Protein AF-A0A383EU59-F1 (afdb_monomer_lite)

Organism: NCBI:txid408172

pLDDT: mean 93.43, std 5.54, range [59.0, 97.56]

Sequence (79 aa):
MASINITPKFNKKNLLEIILQNNSSDNFINIKICFNLVYSIKSLEGASISKQIGRYYELILDPDYLQSNKTKTIILQLQ

Structure (mmCIF, N/CA/C/O backbone):
data_AF-A0A383EU59-F1
#
_entry.id   AF-A0A383EU59-F1
#
loop_
_atom_site.group_PDB
_atom_site.id
_atom_site.type_symbol
_atom_site.label_atom_id
_atom_site.label_alt_id
_atom_site.label_comp_id
_atom_site.label_asym_id
_atom_site.label_entity_id
_atom_site.label_seq_id
_atom_site.pdbx_PDB_ins_code
_atom_site.Cartn_x
_atom_site.Cartn_y
_atom_site.Cartn_z
_atom_site.occupancy
_atom_site.B_iso_or_equiv
_atom_site.auth_seq_id
_atom_site.auth_comp_id
_atom_site.auth_asym_id
_atom_site.auth_atom_id
_atom_site.pdbx_PDB_model_num
ATOM 1 N N . MET A 1 1 ? 6.648 -10.820 -19.836 1.00 59.00 1 MET A N 1
ATOM 2 C CA . MET A 1 1 ? 5.279 -10.500 -19.379 1.00 59.00 1 MET A CA 1
ATOM 3 C C . MET A 1 1 ? 5.434 -9.526 -18.229 1.00 59.00 1 MET A C 1
ATOM 5 O O . MET A 1 1 ? 6.125 -9.867 -17.278 1.00 59.00 1 MET A O 1
ATOM 9 N N . ALA A 1 2 ? 4.946 -8.293 -18.361 1.00 66.69 2 ALA A N 1
ATOM 10 C CA . ALA A 1 2 ? 5.139 -7.289 -17.322 1.00 66.69 2 ALA A CA 1
ATOM 11 C C . ALA A 1 2 ? 4.196 -7.607 -16.151 1.00 66.69 2 ALA A C 1
ATOM 13 O O . ALA A 1 2 ? 2.983 -7.646 -16.340 1.00 66.69 2 ALA A O 1
ATOM 14 N N . SER A 1 3 ? 4.739 -7.909 -14.971 1.00 85.38 3 SER A N 1
ATOM 15 C CA . SER A 1 3 ? 3.940 -8.280 -13.800 1.00 85.38 3 SER A CA 1
ATOM 16 C C . SER A 1 3 ? 4.423 -7.536 -12.563 1.00 85.38 3 SER A C 1
ATOM 18 O O . SER A 1 3 ? 5.588 -7.656 -12.172 1.00 85.38 3 SER A O 1
ATOM 20 N N . ILE A 1 4 ? 3.504 -6.807 -11.936 1.00 91.56 4 ILE A N 1
ATOM 21 C CA . ILE A 1 4 ? 3.666 -6.302 -10.576 1.00 91.56 4 ILE A CA 1
ATOM 22 C C . ILE A 1 4 ? 2.972 -7.297 -9.651 1.00 91.56 4 ILE A C 1
ATOM 24 O O . ILE A 1 4 ? 1.771 -7.528 -9.780 1.00 91.56 4 ILE A O 1
ATOM 28 N N . ASN A 1 5 ? 3.717 -7.871 -8.714 1.00 93.88 5 ASN A N 1
ATOM 29 C CA . ASN A 1 5 ? 3.141 -8.664 -7.638 1.00 93.88 5 ASN A CA 1
ATOM 30 C C . ASN A 1 5 ? 2.735 -7.732 -6.498 1.00 93.88 5 ASN A C 1
ATOM 32 O O . ASN A 1 5 ? 3.523 -6.882 -6.084 1.00 93.88 5 ASN A O 1
ATOM 36 N N . ILE A 1 6 ? 1.516 -7.905 -5.992 1.00 94.00 6 ILE A N 1
ATOM 37 C CA . ILE A 1 6 ? 0.969 -7.114 -4.889 1.00 94.00 6 ILE A CA 1
ATOM 38 C C . ILE A 1 6 ? 0.684 -8.053 -3.723 1.00 94.00 6 ILE A C 1
ATOM 40 O O . ILE A 1 6 ? -0.142 -8.956 -3.844 1.00 94.00 6 ILE A O 1
ATOM 44 N N . THR A 1 7 ? 1.344 -7.824 -2.592 1.00 95.81 7 THR A N 1
ATOM 45 C CA . THR A 1 7 ? 1.192 -8.645 -1.388 1.00 95.81 7 THR A CA 1
ATOM 46 C C . THR A 1 7 ? 0.746 -7.771 -0.220 1.00 95.81 7 THR A C 1
ATOM 48 O O . THR A 1 7 ? 1.555 -6.997 0.300 1.00 95.81 7 THR A O 1
ATOM 51 N N . PRO 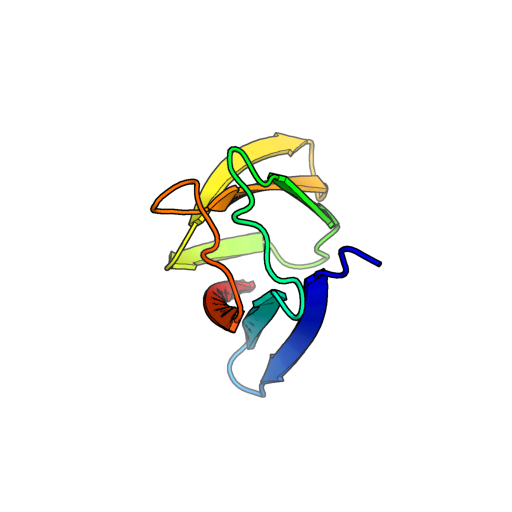A 1 8 ? -0.521 -7.873 0.218 1.00 94.31 8 PRO A N 1
ATOM 52 C CA . PRO A 1 8 ? -0.979 -7.231 1.439 1.00 94.31 8 PRO A CA 1
ATOM 53 C C . PRO A 1 8 ? -0.604 -8.074 2.665 1.00 94.31 8 PRO A C 1
ATOM 55 O O . PRO A 1 8 ? -0.716 -9.301 2.657 1.00 94.31 8 PRO A O 1
ATOM 58 N N . LYS A 1 9 ? -0.208 -7.418 3.753 1.00 95.19 9 LYS A N 1
ATOM 59 C CA . LYS A 1 9 ? 0.090 -8.050 5.037 1.00 95.19 9 LYS A CA 1
ATOM 60 C C . LYS A 1 9 ? -0.492 -7.217 6.166 1.00 95.19 9 LYS A C 1
ATOM 62 O O . LYS A 1 9 ? -0.113 -6.069 6.369 1.00 95.19 9 LYS A O 1
ATOM 67 N N . PHE A 1 10 ? -1.399 -7.824 6.919 1.00 93.56 10 PHE A N 1
ATOM 68 C CA . PHE A 1 10 ? -1.976 -7.214 8.108 1.00 93.56 10 PHE A CA 1
ATOM 69 C C . PHE A 1 10 ? -1.255 -7.707 9.359 1.00 93.56 10 PHE A C 1
ATOM 71 O O . PHE A 1 10 ? -0.925 -8.891 9.456 1.00 93.56 10 PHE A O 1
ATOM 78 N N . ASN A 1 11 ? -1.023 -6.826 10.329 1.00 89.94 11 ASN A N 1
ATOM 79 C CA . ASN A 1 11 ? -0.420 -7.213 11.601 1.00 89.94 11 ASN A CA 1
ATOM 80 C C . ASN A 1 11 ? -1.328 -6.916 12.805 1.00 89.94 11 ASN A C 1
ATOM 82 O O . ASN A 1 11 ? -2.346 -6.236 12.709 1.00 89.94 11 ASN A O 1
ATOM 86 N N . LYS A 1 12 ? -0.936 -7.428 13.979 1.00 87.38 12 LYS A N 1
ATOM 87 C CA . LYS A 1 12 ? -1.704 -7.295 15.232 1.00 87.38 12 LYS A CA 1
ATOM 88 C C . LYS A 1 12 ? -1.784 -5.859 15.782 1.00 87.38 12 LYS A C 1
ATOM 90 O O . LYS A 1 12 ? -2.444 -5.648 16.790 1.00 87.38 12 LYS A O 1
ATOM 95 N N . LYS A 1 13 ? -1.101 -4.888 15.167 1.00 90.75 13 LYS A N 1
ATOM 96 C CA . LYS A 1 13 ? -1.079 -3.468 15.566 1.00 90.75 13 LYS A CA 1
ATOM 97 C C . LYS A 1 13 ? -1.949 -2.589 14.653 1.00 90.75 13 LYS A C 1
ATOM 99 O O . LYS A 1 13 ? -1.779 -1.373 14.641 1.00 90.75 13 LYS A O 1
ATOM 104 N N . ASN A 1 14 ? -2.858 -3.195 13.885 1.00 93.25 14 ASN A N 1
ATOM 105 C CA . ASN A 1 14 ? -3.681 -2.521 12.876 1.00 93.25 14 ASN A CA 1
ATOM 106 C C . ASN A 1 14 ? -2.856 -1.800 11.800 1.00 93.25 14 ASN A C 1
ATOM 108 O O . ASN A 1 14 ? -3.284 -0.778 11.271 1.00 93.25 14 ASN A O 1
ATOM 112 N N . LEU A 1 15 ? -1.672 -2.324 11.479 1.00 96.00 15 LEU A N 1
ATOM 113 C CA . LEU A 1 15 ? -0.916 -1.871 10.318 1.00 96.00 15 LEU A CA 1
ATOM 114 C C . LEU A 1 15 ? -1.206 -2.796 9.140 1.00 96.00 15 LEU A C 1
ATOM 116 O O . LEU A 1 15 ? -1.131 -4.024 9.266 1.00 96.00 15 LEU A O 1
ATOM 120 N N . LEU A 1 16 ? -1.499 -2.186 7.998 1.00 96.44 16 LEU A N 1
ATOM 121 C CA . LEU A 1 16 ? -1.541 -2.836 6.700 1.00 96.44 16 LEU A CA 1
ATOM 122 C C . LEU A 1 16 ? -0.292 -2.432 5.915 1.00 96.44 16 LEU A C 1
ATOM 124 O O . LEU A 1 16 ? -0.106 -1.264 5.589 1.00 96.44 16 LEU A O 1
ATOM 128 N N . GLU A 1 17 ? 0.545 -3.408 5.596 1.00 96.75 17 GLU A N 1
ATOM 129 C CA . GLU A 1 17 ? 1.666 -3.262 4.672 1.00 96.75 17 GLU A CA 1
ATOM 130 C C . GLU A 1 17 ? 1.215 -3.750 3.287 1.00 96.75 17 GLU A C 1
ATOM 132 O O . GLU A 1 17 ? 0.717 -4.869 3.159 1.00 96.75 17 GLU A O 1
ATOM 137 N N . ILE A 1 18 ? 1.374 -2.936 2.245 1.00 96.38 18 ILE A N 1
ATOM 138 C CA . ILE A 1 18 ? 1.141 -3.332 0.850 1.00 96.38 18 ILE A CA 1
ATOM 139 C C . ILE A 1 18 ? 2.489 -3.321 0.139 1.00 96.38 18 ILE A C 1
ATOM 141 O O . ILE A 1 18 ? 3.093 -2.267 -0.054 1.00 96.38 18 ILE A O 1
ATOM 145 N N . ILE A 1 19 ? 2.962 -4.504 -0.239 1.00 96.25 19 ILE A N 1
ATOM 146 C CA . ILE A 1 19 ? 4.245 -4.692 -0.913 1.00 96.25 19 ILE A CA 1
ATOM 147 C C . ILE A 1 19 ? 3.988 -4.832 -2.410 1.00 96.25 19 ILE A C 1
ATOM 149 O O . ILE A 1 19 ? 3.221 -5.693 -2.833 1.00 96.25 19 ILE A O 1
ATOM 153 N N . LEU A 1 20 ? 4.647 -3.997 -3.203 1.00 95.56 20 LEU A N 1
ATOM 154 C CA . LEU A 1 20 ? 4.603 -3.995 -4.659 1.00 95.56 20 LEU A CA 1
ATOM 155 C C . LEU A 1 20 ? 5.965 -4.424 -5.169 1.00 95.56 20 LEU A C 1
ATOM 157 O O . LEU A 1 20 ? 6.955 -3.742 -4.917 1.00 95.56 20 LEU A O 1
ATOM 161 N N . GLN A 1 21 ? 6.022 -5.525 -5.898 1.00 95.69 21 GLN A N 1
ATOM 162 C CA . GLN A 1 21 ? 7.254 -6.024 -6.487 1.00 95.69 21 GLN A CA 1
ATOM 163 C C . GLN A 1 21 ? 7.123 -6.015 -8.003 1.00 95.69 21 GLN A C 1
ATOM 165 O O . GLN A 1 21 ? 6.297 -6.729 -8.569 1.00 95.69 21 GLN A O 1
ATOM 170 N N . ASN A 1 22 ? 7.945 -5.211 -8.666 1.00 95.12 22 ASN A N 1
ATOM 171 C CA . ASN A 1 22 ? 8.049 -5.227 -10.114 1.00 95.12 22 ASN A CA 1
ATOM 172 C C . ASN A 1 22 ? 9.015 -6.336 -10.533 1.00 95.12 22 ASN A C 1
ATOM 174 O O . ASN A 1 22 ? 10.215 -6.199 -10.336 1.00 95.12 22 ASN A O 1
ATOM 178 N N . ASN A 1 23 ? 8.492 -7.410 -11.123 1.00 93.94 23 ASN A N 1
ATOM 179 C CA . ASN A 1 23 ? 9.296 -8.525 -11.642 1.00 93.94 23 ASN A C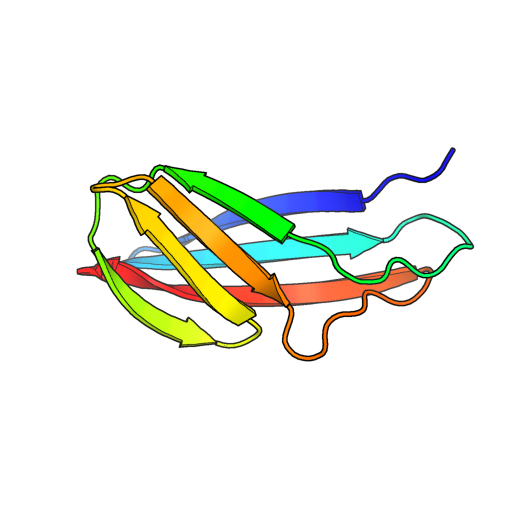A 1
ATOM 180 C C . ASN A 1 23 ? 9.551 -8.421 -13.151 1.00 93.94 23 ASN A C 1
ATOM 182 O O . ASN A 1 23 ? 9.958 -9.389 -13.790 1.00 93.94 23 ASN A O 1
ATOM 186 N N . SER A 1 24 ? 9.239 -7.271 -13.745 1.00 92.62 24 SER A N 1
ATOM 187 C CA . SER A 1 24 ? 9.479 -7.004 -15.155 1.00 92.62 24 SER A CA 1
ATOM 188 C C . SER A 1 24 ? 10.799 -6.268 -15.363 1.00 92.62 24 SER A C 1
ATOM 190 O O . SER A 1 24 ? 11.357 -5.678 -14.437 1.00 92.62 24 SER A O 1
ATOM 192 N N . SER A 1 25 ? 11.273 -6.287 -16.607 1.00 91.56 25 SER A N 1
ATOM 193 C CA . SER A 1 25 ? 12.406 -5.482 -17.062 1.00 91.56 25 SER A CA 1
ATOM 194 C C . SER A 1 25 ? 12.079 -3.992 -17.167 1.00 91.56 25 SER A C 1
ATOM 196 O O . SER A 1 25 ? 13.010 -3.189 -17.208 1.00 91.56 25 SER A O 1
ATOM 198 N N . ASP A 1 26 ? 10.797 -3.625 -17.174 1.00 92.56 26 ASP A N 1
ATOM 199 C CA . ASP A 1 26 ? 10.329 -2.274 -17.466 1.00 92.56 26 ASP A CA 1
ATOM 200 C C . ASP A 1 26 ? 10.071 -1.484 -16.182 1.00 92.56 26 ASP A C 1
ATOM 202 O O . ASP A 1 26 ? 9.760 -2.041 -15.128 1.00 92.56 26 ASP A O 1
ATOM 206 N N . ASN A 1 27 ? 10.184 -0.161 -16.265 1.00 92.38 27 ASN A N 1
ATOM 207 C CA . ASN A 1 27 ? 9.751 0.725 -15.190 1.00 92.38 27 ASN A CA 1
ATOM 208 C C . ASN A 1 27 ? 8.254 0.999 -15.328 1.00 92.38 27 ASN A C 1
ATOM 210 O O . ASN A 1 27 ? 7.762 1.239 -16.429 1.00 92.38 27 ASN A O 1
ATOM 214 N N . PHE A 1 28 ? 7.551 1.058 -14.203 1.00 92.81 28 PHE A N 1
ATOM 215 C CA . PHE A 1 28 ? 6.172 1.529 -14.164 1.00 92.81 28 PHE A CA 1
ATOM 216 C C . PHE A 1 28 ? 6.119 2.927 -13.566 1.00 92.81 28 PHE A C 1
ATOM 218 O O . PHE A 1 28 ? 6.755 3.192 -12.548 1.00 92.81 28 PHE A O 1
ATOM 225 N N . ILE A 1 29 ? 5.345 3.808 -14.186 1.00 92.88 29 ILE A N 1
ATOM 226 C CA . ILE A 1 29 ? 5.106 5.180 -13.733 1.00 92.88 29 ILE A CA 1
ATOM 227 C C . ILE A 1 29 ? 3.606 5.392 -13.539 1.00 92.88 29 ILE A C 1
ATOM 229 O O . 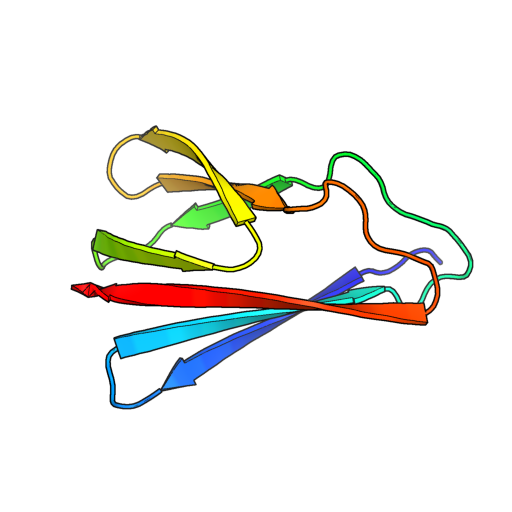ILE A 1 29 ? 2.803 4.679 -14.143 1.00 92.88 29 ILE A O 1
ATOM 233 N N . ASN A 1 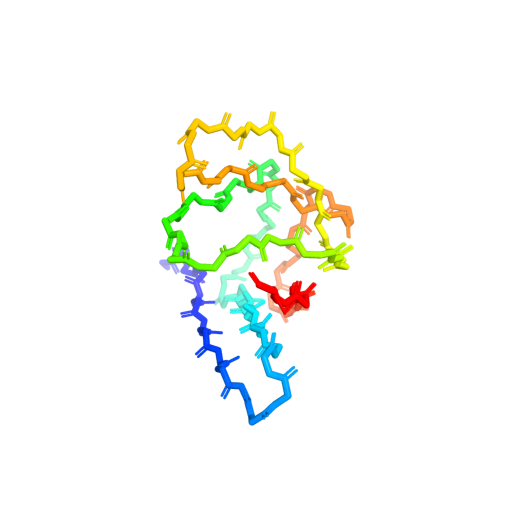30 ? 3.229 6.372 -12.719 1.00 90.38 30 ASN A N 1
ATOM 234 C CA . ASN A 1 30 ? 1.836 6.731 -12.447 1.00 90.38 30 ASN A CA 1
ATOM 235 C C . ASN A 1 30 ? 0.987 5.552 -11.934 1.00 90.38 30 ASN A C 1
ATOM 237 O O . ASN A 1 30 ? -0.195 5.431 -12.268 1.00 90.38 30 ASN A O 1
ATOM 241 N N . ILE A 1 31 ? 1.582 4.663 -11.129 1.00 90.75 31 ILE A N 1
ATOM 242 C CA . ILE A 1 31 ? 0.846 3.539 -10.542 1.00 90.75 31 ILE A CA 1
ATOM 243 C C . ILE A 1 31 ? -0.170 4.074 -9.534 1.00 90.75 31 ILE A C 1
ATOM 245 O O . ILE A 1 31 ? 0.183 4.768 -8.578 1.00 90.75 31 ILE A O 1
ATOM 249 N N . LYS A 1 32 ? -1.422 3.659 -9.729 1.00 93.19 32 LYS A N 1
ATOM 250 C CA . LYS A 1 32 ? -2.520 3.868 -8.791 1.00 93.19 32 LYS A CA 1
ATOM 251 C C . LYS A 1 32 ? -2.930 2.552 -8.155 1.00 93.19 32 LYS A C 1
ATOM 253 O O . LYS A 1 32 ? -3.068 1.544 -8.846 1.00 93.19 32 LYS A O 1
ATOM 258 N N . ILE A 1 33 ? -3.144 2.571 -6.845 1.00 94.12 33 ILE A N 1
ATOM 259 C CA . ILE A 1 33 ? -3.600 1.407 -6.083 1.00 94.12 33 ILE A CA 1
ATOM 260 C C . ILE A 1 33 ? -4.966 1.726 -5.514 1.00 94.12 33 ILE A C 1
ATOM 262 O O . ILE A 1 33 ? -5.121 2.656 -4.725 1.00 94.12 33 ILE A O 1
ATOM 266 N N . CYS A 1 34 ? -5.949 0.935 -5.924 1.00 94.94 34 CYS A N 1
ATOM 267 C CA . CYS A 1 34 ? -7.349 1.157 -5.606 1.00 94.94 34 CYS A CA 1
ATOM 268 C C . CYS A 1 34 ? -7.882 -0.013 -4.788 1.00 94.94 34 CYS A C 1
ATOM 270 O O . CYS A 1 34 ? -7.777 -1.163 -5.214 1.00 94.94 34 CYS A O 1
ATOM 272 N N . PHE A 1 35 ? -8.447 0.266 -3.618 1.00 95.19 35 PHE A N 1
ATOM 273 C CA . PHE A 1 35 ? -8.969 -0.772 -2.733 1.00 95.19 35 PHE A CA 1
ATOM 274 C C . PHE A 1 35 ? -10.003 -0.221 -1.756 1.00 95.19 35 PHE A C 1
ATOM 276 O O . PHE A 1 35 ? -10.094 0.981 -1.515 1.00 95.19 35 PHE A O 1
ATOM 283 N N . ASN A 1 36 ? -10.779 -1.135 -1.176 1.00 95.12 36 ASN A N 1
ATOM 284 C CA . ASN A 1 36 ? -11.717 -0.825 -0.109 1.00 95.12 36 ASN A CA 1
ATOM 285 C C . ASN A 1 36 ? -11.127 -1.225 1.244 1.00 95.12 36 ASN A C 1
ATOM 287 O O . ASN A 1 36 ? -10.569 -2.315 1.376 1.00 95.12 36 ASN A O 1
ATOM 291 N N . LEU A 1 37 ? -11.314 -0.383 2.259 1.00 92.94 37 LEU A N 1
ATOM 292 C CA . LEU A 1 37 ? -10.979 -0.698 3.647 1.00 92.94 37 LEU A CA 1
ATOM 293 C C . LEU A 1 37 ? -12.209 -0.626 4.540 1.00 92.94 37 LEU A C 1
ATOM 295 O O . LEU A 1 37 ? -13.038 0.272 4.427 1.00 92.94 37 LEU A O 1
ATOM 299 N N . VAL A 1 38 ? -12.310 -1.569 5.474 1.00 92.12 38 VAL A N 1
ATOM 300 C CA . VAL A 1 38 ? -13.307 -1.495 6.552 1.00 92.12 38 VAL A CA 1
ATOM 301 C C . VAL A 1 38 ? -12.913 -0.429 7.580 1.00 92.12 38 VAL A C 1
ATOM 303 O O . VAL A 1 38 ? -13.785 0.292 8.062 1.00 92.12 38 VAL A O 1
ATOM 306 N N . TYR A 1 39 ? -11.617 -0.324 7.879 1.00 91.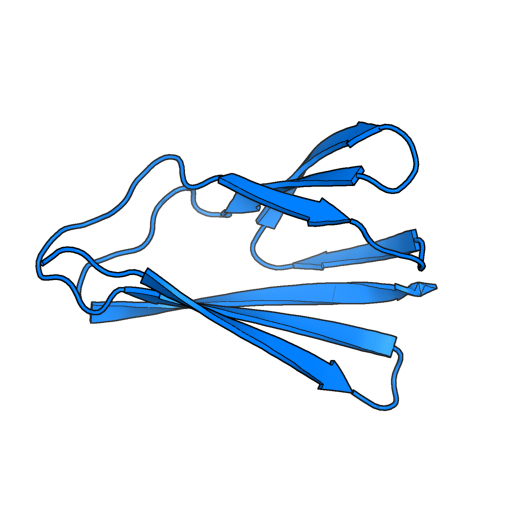69 39 TYR A N 1
ATOM 307 C CA . TYR A 1 39 ? -11.040 0.637 8.820 1.00 91.69 39 TYR A CA 1
ATOM 308 C C . TYR A 1 39 ? -10.686 1.961 8.142 1.00 91.69 39 TYR A C 1
ATOM 310 O O . TYR A 1 39 ? -10.396 1.990 6.945 1.00 91.69 39 TYR A O 1
ATOM 318 N N . SER A 1 40 ? -10.646 3.043 8.919 1.00 92.06 40 SER A N 1
ATOM 319 C CA . SER A 1 40 ? -10.155 4.327 8.415 1.00 92.06 40 SER A CA 1
ATOM 320 C C . SER A 1 40 ? -8.628 4.369 8.466 1.00 92.06 40 SER A C 1
ATOM 322 O O . SER A 1 40 ? -8.007 3.760 9.336 1.00 92.06 40 SER A O 1
ATOM 324 N N . ILE A 1 41 ? -8.006 5.114 7.553 1.00 95.31 41 ILE A N 1
ATOM 325 C CA . ILE A 1 41 ? -6.554 5.336 7.558 1.00 95.31 41 ILE A CA 1
ATOM 326 C C . ILE A 1 41 ? -6.235 6.459 8.553 1.00 95.31 41 ILE A C 1
ATOM 328 O O . ILE A 1 41 ? -6.726 7.576 8.412 1.00 95.31 41 ILE A O 1
ATOM 332 N N . LYS A 1 42 ? -5.413 6.163 9.560 1.00 95.75 42 LYS A N 1
ATOM 333 C CA . LYS A 1 42 ? -4.879 7.135 10.524 1.00 95.75 42 LYS A CA 1
ATOM 334 C C . LYS A 1 42 ? -3.611 7.811 10.002 1.00 95.75 42 LYS A C 1
ATOM 336 O O . LYS A 1 42 ? -3.464 9.020 10.139 1.00 95.75 42 LYS A O 1
ATOM 341 N N . SER A 1 43 ? -2.699 7.032 9.427 1.00 96.38 43 SER A N 1
ATOM 342 C CA . SER A 1 43 ? -1.489 7.532 8.768 1.00 96.38 43 SER A CA 1
ATOM 343 C C . SER A 1 43 ? -1.104 6.626 7.602 1.00 96.38 43 SER A C 1
ATOM 345 O O . SER A 1 43 ? -1.443 5.440 7.590 1.00 96.38 43 SER A O 1
ATOM 347 N N . LEU A 1 44 ? -0.418 7.203 6.618 1.00 97.06 44 LEU A N 1
ATOM 348 C CA . LEU A 1 44 ? 0.000 6.555 5.380 1.00 97.06 44 LEU A CA 1
ATOM 349 C C . LEU A 1 44 ? 1.456 6.934 5.084 1.00 97.06 44 LEU A C 1
ATOM 351 O O . LEU A 1 44 ? 1.806 8.110 5.148 1.00 97.06 44 LEU A O 1
ATOM 355 N N . GLU A 1 45 ? 2.277 5.944 4.745 1.00 97.31 45 GLU A N 1
ATOM 356 C CA . GLU A 1 45 ? 3.676 6.111 4.344 1.00 97.31 45 GLU A CA 1
ATOM 357 C C . GLU A 1 45 ? 3.945 5.398 3.011 1.00 97.31 45 GLU A C 1
ATOM 359 O O . GLU A 1 45 ? 3.420 4.312 2.757 1.00 97.31 45 GLU A O 1
ATOM 364 N N . GLY A 1 46 ? 4.787 5.996 2.160 1.00 95.25 46 GLY A N 1
ATOM 365 C CA . GLY A 1 46 ? 5.176 5.444 0.852 1.00 95.25 46 GLY A CA 1
ATOM 366 C C . GLY A 1 46 ? 4.169 5.678 -0.284 1.00 95.25 46 GLY A C 1
ATOM 367 O O . GLY A 1 46 ? 4.419 5.260 -1.422 1.00 95.25 46 GLY A O 1
ATOM 368 N N . ALA A 1 47 ? 3.052 6.344 0.011 1.00 96.69 47 ALA A N 1
ATOM 369 C CA . ALA A 1 47 ? 2.027 6.753 -0.940 1.00 96.69 47 ALA A CA 1
ATOM 370 C C . ALA A 1 47 ? 1.209 7.938 -0.396 1.00 96.69 47 ALA A C 1
ATOM 372 O O . ALA A 1 47 ? 1.230 8.222 0.801 1.00 96.69 47 ALA A O 1
ATOM 373 N N . SER A 1 48 ? 0.420 8.551 -1.274 1.00 96.12 48 SER A N 1
ATOM 374 C CA . SER A 1 48 ? -0.514 9.634 -0.978 1.00 96.12 48 SER A CA 1
ATOM 375 C C . SER A 1 48 ? -1.931 9.259 -1.411 1.00 96.12 48 SER A C 1
ATOM 377 O O . SER A 1 48 ? -2.127 8.589 -2.427 1.00 96.12 48 SER A O 1
ATOM 379 N N . ILE A 1 49 ? -2.944 9.694 -0.653 1.00 96.50 49 ILE A N 1
ATOM 380 C CA . ILE A 1 49 ? -4.354 9.479 -1.010 1.00 96.50 49 ILE A CA 1
ATOM 381 C C . ILE A 1 49 ? -4.723 10.450 -2.134 1.00 96.50 49 ILE A C 1
ATOM 383 O O . ILE A 1 49 ? -4.769 11.658 -1.923 1.00 96.50 49 ILE A O 1
ATOM 387 N N . SER A 1 50 ? -5.024 9.924 -3.320 1.00 96.69 50 SER A N 1
ATOM 388 C CA . SER A 1 50 ? -5.513 10.720 -4.450 1.00 96.69 50 SER A CA 1
ATOM 389 C C . SER A 1 50 ? -7.024 10.916 -4.401 1.00 96.69 50 SER A C 1
ATOM 391 O O . SER A 1 50 ? -7.525 11.988 -4.743 1.00 96.69 50 SER A O 1
ATOM 393 N N . LYS A 1 51 ? -7.766 9.892 -3.962 1.00 96.75 51 LYS A N 1
ATOM 394 C CA . LYS A 1 51 ? -9.225 9.943 -3.858 1.00 96.75 51 LYS A CA 1
ATOM 395 C C . LYS A 1 51 ? -9.722 9.062 -2.721 1.00 96.75 51 LYS A C 1
ATOM 397 O O . LYS A 1 51 ? -9.226 7.955 -2.528 1.00 96.75 51 LYS A O 1
ATOM 402 N N . GLN A 1 52 ? -10.754 9.526 -2.024 1.00 95.81 52 GLN A N 1
ATOM 403 C CA . GLN A 1 52 ? -11.503 8.731 -1.057 1.00 95.81 52 GLN A CA 1
ATOM 404 C C . GLN A 1 52 ? -13.003 8.928 -1.286 1.00 95.81 52 GLN A C 1
ATOM 406 O O . GLN A 1 52 ? -13.492 10.056 -1.271 1.00 95.81 52 GLN A O 1
ATOM 411 N N . ILE A 1 53 ? -13.741 7.835 -1.491 1.00 95.38 53 ILE A N 1
ATOM 412 C CA . ILE A 1 53 ? -15.210 7.842 -1.541 1.00 95.38 53 ILE A CA 1
ATOM 413 C C . ILE A 1 53 ? -15.713 6.806 -0.539 1.00 95.38 53 ILE A C 1
ATOM 415 O O . ILE A 1 53 ? -15.690 5.602 -0.796 1.00 95.38 53 ILE A O 1
ATOM 419 N N . GLY A 1 54 ? -16.154 7.271 0.629 1.00 93.50 54 GLY A N 1
ATOM 420 C CA . GLY A 1 54 ? -16.524 6.387 1.731 1.00 93.50 54 GLY A CA 1
ATOM 421 C C . GLY A 1 54 ? -15.348 5.497 2.143 1.00 93.50 54 GLY A C 1
ATOM 422 O O . GLY A 1 54 ? -14.338 5.993 2.640 1.00 93.50 54 GLY A O 1
ATOM 423 N N . ARG A 1 55 ? -15.500 4.186 1.921 1.00 93.75 55 ARG A N 1
ATOM 424 C CA . ARG A 1 55 ? -14.501 3.144 2.220 1.00 93.75 55 ARG A CA 1
ATOM 425 C C . ARG A 1 55 ? -13.561 2.819 1.059 1.00 93.75 55 ARG A C 1
ATOM 427 O O . ARG A 1 55 ? -12.649 2.018 1.240 1.00 93.75 55 ARG A O 1
ATOM 434 N N . TYR A 1 56 ? -13.797 3.402 -0.113 1.00 96.88 56 TYR A N 1
ATOM 435 C CA . TYR A 1 56 ? -12.933 3.259 -1.278 1.00 96.88 56 TYR A CA 1
ATOM 436 C C . TYR A 1 56 ? -11.794 4.271 -1.217 1.00 96.88 56 TYR A C 1
ATOM 438 O O . TYR A 1 56 ? -12.043 5.468 -1.046 1.00 96.88 56 TYR A O 1
ATOM 446 N N . TYR A 1 57 ? -10.570 3.790 -1.418 1.00 96.81 57 TYR A N 1
ATOM 447 C CA . TYR A 1 57 ? -9.348 4.579 -1.453 1.00 96.81 57 TYR A CA 1
ATOM 448 C C . TYR A 1 57 ? -8.612 4.363 -2.774 1.00 96.81 57 TYR A C 1
ATOM 450 O O . TYR A 1 57 ? -8.459 3.236 -3.242 1.00 96.81 57 TYR A O 1
ATOM 458 N N . GLU A 1 58 ? -8.122 5.459 -3.341 1.00 97.31 58 GLU A N 1
ATOM 459 C CA . GLU A 1 58 ? -7.163 5.488 -4.441 1.00 97.31 58 GLU A CA 1
ATOM 460 C C . GLU A 1 58 ? -5.869 6.113 -3.926 1.00 97.31 58 GLU A C 1
ATOM 462 O O . GLU A 1 58 ? -5.869 7.261 -3.472 1.00 97.31 58 GLU A O 1
ATOM 467 N N . LEU A 1 59 ? -4.774 5.360 -3.998 1.00 96.62 59 LEU A N 1
ATOM 468 C CA . LEU A 1 59 ? -3.441 5.798 -3.605 1.00 96.62 59 LEU A CA 1
ATOM 469 C C . LEU A 1 59 ? -2.547 5.988 -4.830 1.00 96.62 59 LEU A C 1
ATOM 471 O O . LEU A 1 59 ? -2.606 5.194 -5.768 1.00 96.62 59 LEU A O 1
ATOM 475 N N . ILE A 1 60 ? -1.679 6.995 -4.778 1.00 95.94 60 ILE A N 1
ATOM 476 C CA . ILE A 1 60 ? -0.570 7.211 -5.715 1.00 95.94 60 ILE A CA 1
ATOM 477 C C . ILE A 1 60 ? 0.738 6.977 -4.960 1.00 95.94 60 ILE A C 1
ATOM 479 O O . ILE A 1 60 ? 0.862 7.373 -3.806 1.00 95.94 60 ILE A O 1
ATOM 483 N N . LEU A 1 61 ? 1.701 6.303 -5.587 1.00 94.62 61 LEU A N 1
ATOM 484 C CA . LEU A 1 61 ? 3.002 6.021 -4.975 1.00 94.62 61 LEU A CA 1
ATOM 485 C C . LEU A 1 61 ? 3.839 7.289 -4.774 1.00 94.62 61 LEU A C 1
ATOM 487 O O . LEU A 1 61 ? 3.856 8.146 -5.646 1.00 94.62 61 LEU A O 1
ATOM 491 N N . ASP A 1 62 ? 4.633 7.328 -3.698 1.00 92.44 62 ASP A N 1
ATOM 492 C CA . ASP A 1 62 ? 5.575 8.425 -3.426 1.00 92.44 62 ASP A CA 1
ATOM 493 C C . ASP A 1 62 ? 7.009 7.889 -3.332 1.00 92.44 62 ASP A C 1
ATOM 495 O O . ASP A 1 62 ? 7.317 7.134 -2.404 1.00 92.44 62 ASP A O 1
ATOM 499 N N . PRO A 1 63 ? 7.895 8.100 -4.324 1.00 88.88 63 PRO A N 1
ATOM 500 C CA . PRO A 1 63 ? 7.647 8.711 -5.637 1.00 88.88 63 PRO A CA 1
ATOM 501 C C . PRO A 1 63 ? 6.763 7.853 -6.570 1.00 88.88 63 PRO A C 1
ATOM 503 O O . PRO A 1 63 ? 6.624 6.645 -6.374 1.00 88.88 63 PRO A O 1
ATOM 506 N N . ASP A 1 64 ? 6.209 8.454 -7.618 1.00 89.81 64 ASP A N 1
ATOM 507 C CA . ASP A 1 64 ? 5.169 7.905 -8.511 1.00 89.81 64 ASP A CA 1
ATOM 508 C C . ASP A 1 64 ? 5.638 6.826 -9.504 1.00 89.81 64 ASP A C 1
ATOM 510 O O . ASP A 1 64 ? 4.936 6.492 -10.463 1.00 89.81 64 ASP A O 1
ATOM 514 N N . TYR A 1 65 ? 6.804 6.230 -9.262 1.00 90.69 65 TYR A N 1
ATOM 515 C CA . TYR A 1 65 ? 7.382 5.189 -10.098 1.00 90.69 65 TYR A CA 1
ATOM 516 C C . TYR A 1 65 ? 7.792 3.949 -9.296 1.00 90.69 65 TYR A C 1
ATOM 518 O O . TYR A 1 65 ? 8.157 4.007 -8.118 1.00 90.69 65 TYR A O 1
ATOM 526 N N . LEU A 1 66 ? 7.770 2.804 -9.976 1.00 94.12 66 LEU A N 1
ATOM 527 C CA . LEU A 1 66 ? 8.288 1.525 -9.513 1.00 94.12 66 LEU A CA 1
ATOM 528 C C . LEU A 1 66 ? 9.290 1.002 -10.543 1.00 94.12 66 LEU A C 1
ATOM 530 O O . LEU A 1 66 ? 8.930 0.549 -11.631 1.00 94.12 66 LEU A O 1
ATOM 534 N N . GLN A 1 67 ? 10.566 1.092 -10.184 1.00 93.94 67 GLN A N 1
ATOM 535 C CA . GLN A 1 67 ? 11.667 0.656 -11.037 1.00 93.94 67 GLN A CA 1
ATOM 536 C C . GLN A 1 67 ? 11.626 -0.852 -11.308 1.00 93.94 67 GLN A C 1
ATOM 538 O O . GLN A 1 67 ? 11.131 -1.638 -10.498 1.00 93.94 67 GLN A O 1
ATOM 543 N N . SER A 1 68 ? 12.179 -1.234 -12.453 1.00 93.44 68 SER A N 1
ATOM 544 C CA . SER A 1 68 ? 12.454 -2.613 -12.854 1.00 93.44 68 SER A CA 1
ATOM 545 C C . SER A 1 68 ? 13.151 -3.396 -11.741 1.00 93.44 68 SER A C 1
ATOM 547 O O . SER A 1 68 ? 14.117 -2.910 -11.145 1.00 93.44 68 SER A O 1
ATOM 549 N N . ASN A 1 69 ? 12.661 -4.605 -11.449 1.00 92.94 69 ASN A N 1
ATOM 550 C CA . ASN A 1 69 ? 13.208 -5.495 -10.417 1.00 92.94 69 ASN A CA 1
ATOM 551 C C . ASN A 1 69 ? 13.326 -4.861 -9.016 1.00 92.94 69 ASN A C 1
ATOM 553 O O . ASN A 1 69 ? 14.165 -5.269 -8.207 1.00 92.94 69 ASN A O 1
ATOM 557 N N . LYS A 1 70 ? 12.511 -3.840 -8.716 1.00 95.31 70 LYS A N 1
ATOM 558 C CA . LYS A 1 70 ? 12.447 -3.201 -7.397 1.00 95.31 70 LYS A CA 1
ATOM 559 C C . LYS A 1 70 ? 11.149 -3.513 -6.674 1.00 95.31 70 LYS A C 1
ATOM 561 O O . LYS A 1 70 ? 10.107 -3.794 -7.268 1.00 95.31 70 LYS A O 1
ATOM 566 N N . THR A 1 71 ? 11.247 -3.390 -5.358 1.00 95.19 71 THR A N 1
ATOM 567 C CA . THR A 1 71 ? 10.134 -3.519 -4.431 1.00 95.19 71 THR A CA 1
ATOM 568 C C . THR A 1 71 ? 9.863 -2.178 -3.777 1.00 95.19 71 THR A C 1
ATOM 570 O O . THR A 1 71 ? 10.792 -1.438 -3.451 1.00 95.19 71 THR A O 1
ATOM 573 N N . LYS A 1 72 ? 8.588 -1.889 -3.553 1.00 95.31 72 LYS A N 1
ATOM 574 C CA . LYS A 1 72 ? 8.129 -0.739 -2.792 1.00 95.31 72 LYS A CA 1
ATOM 575 C C . LYS A 1 72 ? 7.101 -1.175 -1.765 1.00 95.31 72 LYS A C 1
ATOM 577 O O . LYS A 1 72 ? 6.283 -2.047 -2.043 1.00 95.31 72 LYS A O 1
ATO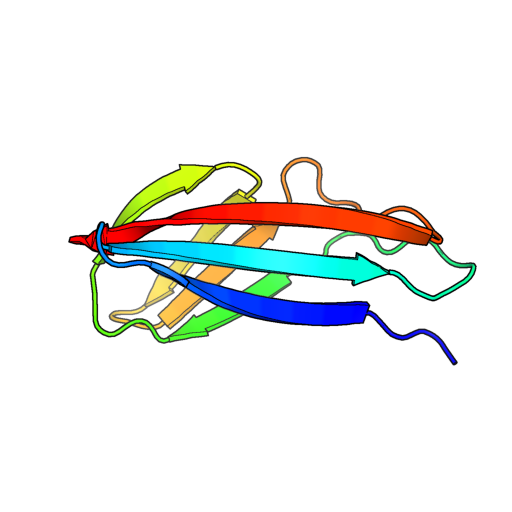M 582 N N . THR A 1 73 ? 7.141 -0.549 -0.599 1.00 95.94 73 THR A N 1
ATOM 583 C CA . THR A 1 73 ? 6.227 -0.850 0.499 1.00 95.94 73 THR A CA 1
ATOM 584 C C . THR A 1 73 ? 5.428 0.394 0.833 1.00 95.94 73 THR A C 1
ATOM 586 O O . THR A 1 73 ? 5.995 1.474 0.985 1.00 95.94 73 THR A O 1
ATOM 589 N N . ILE A 1 74 ? 4.118 0.221 0.950 1.00 96.88 74 ILE A N 1
ATOM 590 C CA . ILE A 1 74 ? 3.193 1.212 1.490 1.00 96.88 74 ILE A CA 1
ATOM 591 C C . ILE A 1 74 ? 2.776 0.729 2.869 1.00 96.88 74 ILE A C 1
ATOM 593 O O . ILE A 1 74 ? 2.441 -0.446 3.028 1.00 96.88 74 ILE A O 1
ATOM 597 N N . ILE A 1 75 ? 2.778 1.621 3.853 1.00 97.06 75 ILE A N 1
ATOM 598 C CA . ILE A 1 75 ? 2.393 1.294 5.226 1.00 97.06 75 ILE A CA 1
ATOM 599 C C . ILE A 1 75 ? 1.202 2.161 5.613 1.00 97.06 75 ILE A C 1
ATOM 601 O O . ILE A 1 75 ? 1.260 3.385 5.528 1.00 97.06 75 ILE A O 1
ATOM 605 N N . LEU A 1 76 ? 0.117 1.520 6.041 1.00 97.31 76 LEU A N 1
ATOM 606 C CA . LEU A 1 76 ? -1.090 2.178 6.523 1.00 97.31 76 LEU A CA 1
ATOM 607 C C . LEU A 1 76 ? -1.315 1.825 7.989 1.00 97.31 76 LEU A C 1
ATOM 609 O O . LEU A 1 76 ? -1.513 0.655 8.310 1.00 97.31 76 LEU A O 1
ATOM 613 N N . GLN A 1 77 ? -1.355 2.823 8.868 1.00 97.56 77 GLN A N 1
ATOM 614 C CA . GLN A 1 77 ? -1.898 2.651 10.215 1.00 97.56 77 GLN A CA 1
ATOM 615 C C . GLN A 1 77 ? -3.408 2.835 10.155 1.00 97.56 77 GLN A C 1
ATOM 617 O O . GLN A 1 77 ? -3.884 3.881 9.717 1.00 97.56 77 GLN A O 1
ATOM 622 N N . LEU A 1 78 ? -4.160 1.844 10.622 1.00 96.12 78 LEU A N 1
ATOM 623 C CA . LEU A 1 78 ? -5.620 1.859 10.608 1.00 96.12 78 LEU A CA 1
ATOM 624 C C . LEU A 1 78 ? -6.203 2.152 12.002 1.00 96.12 78 LEU A C 1
ATOM 626 O O . LEU A 1 78 ? -5.556 1.865 13.019 1.00 96.12 78 LEU A O 1
ATOM 630 N N . GLN A 1 79 ? -7.411 2.727 12.032 1.00 91.81 79 GLN A N 1
ATOM 631 C CA . GLN A 1 79 ? -8.212 3.017 13.232 1.00 91.81 79 GLN A CA 1
ATOM 632 C C . GLN A 1 79 ? -9.703 2.731 13.021 1.00 91.81 79 GLN A C 1
ATOM 634 O O . GLN A 1 79 ? -10.186 2.847 11.865 1.00 91.81 79 GLN A O 1
#

Foldseek 3Di:
DWDWDWDWDADPQQKIKIKTFTQDQDKDFQDKDKDFDPFDFPDKPQWDFPDDDPRITIIAGVVRMDHHRDMGMMMTRTD

Secondary structure (DSSP, 8-state):
---EEEEEEE-TTSEEEEEEEE-SSS-EES-EEEEE-SSPEEEEESEEEEEEETTEEEEEESSSEE-TT-EEEEEEEE-

Radius of gyration: 12.68 Å; chains: 1; bounding box: 30×21×35 Å